Protein AF-A0A2G8SYT5-F1 (afdb_monomer)

Foldseek 3Di:
DDPVQVVVLVVLVVQADPQDWDDDPPWIWHWPAWDWDWAAEQADIHIDTGIWTATPVDDDIDTRSCVVQVQQQRYGPVVLVVLVVDVVVDPLVVSQVCCCVVRVDRDDSVRSPVRND

Structure (mmCIF, N/CA/C/O backbone):
data_AF-A0A2G8SYT5-F1
#
_entry.id   AF-A0A2G8SYT5-F1
#
loop_
_atom_site.group_PDB
_atom_site.id
_atom_site.type_symbol
_atom_site.label_atom_id
_atom_site.label_alt_id
_atom_site.label_comp_id
_atom_site.label_asym_id
_atom_site.label_entity_id
_atom_site.label_seq_id
_atom_site.pdbx_PDB_ins_code
_atom_site.Cartn_x
_atom_site.Cartn_y
_atom_site.Cartn_z
_atom_site.occupancy
_atom_site.B_iso_or_equiv
_atom_site.auth_seq_id
_atom_site.auth_comp_id
_atom_site.auth_asym_id
_atom_site.auth_atom_id
_atom_site.pdbx_PDB_model_num
ATOM 1 N N . MET A 1 1 ? -14.024 -11.795 5.438 1.00 62.38 1 MET A N 1
ATOM 2 C CA . MET A 1 1 ? -13.370 -10.577 4.904 1.00 62.38 1 MET A CA 1
ATOM 3 C C . MET A 1 1 ? -14.465 -9.545 4.667 1.00 62.38 1 MET A C 1
ATOM 5 O O . MET A 1 1 ? -15.500 -9.935 4.140 1.00 62.38 1 MET A O 1
ATOM 9 N N . SER A 1 2 ? -14.324 -8.300 5.131 1.00 84.62 2 SER A N 1
ATOM 10 C CA . SER A 1 2 ? -15.364 -7.278 4.919 1.00 84.62 2 SER A CA 1
ATOM 11 C C . SER A 1 2 ? -15.333 -6.762 3.475 1.00 84.62 2 SER A C 1
ATOM 13 O O . SER A 1 2 ? -14.278 -6.778 2.838 1.00 84.62 2 SER A O 1
ATOM 15 N N . ALA A 1 3 ? -16.464 -6.261 2.966 1.00 90.12 3 ALA A N 1
ATOM 16 C CA . ALA A 1 3 ? -16.543 -5.716 1.607 1.00 90.12 3 ALA A CA 1
ATOM 17 C C . ALA A 1 3 ? -15.507 -4.600 1.361 1.00 90.12 3 ALA A C 1
ATOM 19 O O . ALA A 1 3 ? -14.889 -4.550 0.300 1.00 90.12 3 ALA A O 1
ATOM 20 N N . GLY A 1 4 ? -15.247 -3.753 2.367 1.00 90.00 4 GLY A N 1
ATOM 21 C CA . GLY A 1 4 ? -14.234 -2.697 2.283 1.00 90.00 4 GLY A CA 1
ATOM 22 C C . GLY A 1 4 ? -12.810 -3.229 2.089 1.00 90.00 4 GLY A C 1
ATOM 23 O O . GLY A 1 4 ? -12.043 -2.654 1.318 1.00 90.00 4 GLY A O 1
ATOM 24 N N . VAL A 1 5 ? -12.458 -4.350 2.728 1.00 91.25 5 VAL A N 1
ATOM 25 C CA . VAL A 1 5 ? -11.145 -4.995 2.547 1.00 91.25 5 VAL A CA 1
ATOM 26 C C . VAL A 1 5 ? -11.009 -5.555 1.138 1.00 91.25 5 VAL A C 1
ATOM 28 O O . VAL A 1 5 ? -10.007 -5.296 0.477 1.00 91.25 5 VAL A O 1
ATOM 31 N N . THR A 1 6 ? -12.031 -6.259 0.649 1.00 93.38 6 THR A N 1
ATOM 32 C CA . THR A 1 6 ? -12.027 -6.840 -0.701 1.00 93.38 6 THR A CA 1
ATOM 33 C C . THR A 1 6 ? -11.923 -5.762 -1.780 1.00 93.38 6 THR A C 1
ATOM 35 O O . THR A 1 6 ? -11.097 -5.872 -2.682 1.00 93.38 6 THR A O 1
ATOM 38 N N . LEU A 1 7 ? -12.699 -4.681 -1.661 1.00 94.12 7 LEU A N 1
ATOM 39 C CA . LEU A 1 7 ? -12.635 -3.559 -2.600 1.00 94.12 7 LEU A CA 1
ATOM 40 C C . LEU A 1 7 ? -11.287 -2.836 -2.543 1.00 94.12 7 LEU A C 1
ATOM 42 O O . LEU A 1 7 ? -10.753 -2.461 -3.583 1.00 94.12 7 LEU A O 1
ATOM 46 N N . SER A 1 8 ? -10.708 -2.675 -1.351 1.00 93.38 8 SER A N 1
ATOM 47 C CA . SER A 1 8 ? -9.380 -2.066 -1.211 1.00 93.38 8 SER A CA 1
ATOM 48 C C . SER A 1 8 ? -8.293 -2.934 -1.835 1.00 93.38 8 SER A C 1
ATOM 50 O O . SER A 1 8 ? -7.389 -2.411 -2.479 1.00 93.38 8 SER A O 1
ATOM 52 N N . GLN A 1 9 ? -8.386 -4.256 -1.677 1.00 94.69 9 GLN A N 1
ATOM 53 C CA . GLN A 1 9 ? -7.474 -5.196 -2.317 1.00 94.69 9 GLN A CA 1
ATOM 54 C C . GLN A 1 9 ? -7.546 -5.091 -3.837 1.00 94.69 9 GLN A C 1
ATOM 56 O O . GLN A 1 9 ? -6.510 -4.997 -4.489 1.00 94.69 9 GLN A O 1
ATOM 61 N N . GLU A 1 10 ? -8.753 -5.062 -4.393 1.00 94.62 10 GLU A N 1
ATOM 62 C CA . GLU A 1 10 ? -8.939 -4.941 -5.835 1.00 94.62 10 GLU A CA 1
ATOM 63 C C . GLU A 1 10 ? -8.459 -3.584 -6.364 1.00 94.62 10 GLU A C 1
ATOM 65 O O . GLU A 1 10 ? -7.794 -3.517 -7.394 1.00 94.62 10 GLU A O 1
ATOM 70 N N . ALA A 1 11 ? -8.714 -2.501 -5.628 1.00 94.44 11 ALA A N 1
ATOM 71 C CA . ALA A 1 11 ? -8.201 -1.180 -5.972 1.00 94.44 11 ALA A CA 1
ATOM 72 C C . ALA A 1 11 ? -6.664 -1.140 -5.966 1.00 94.44 11 ALA A C 1
ATOM 74 O O . ALA A 1 11 ? -6.074 -0.589 -6.890 1.00 94.44 11 ALA A O 1
ATOM 75 N N . LEU A 1 12 ? -6.012 -1.751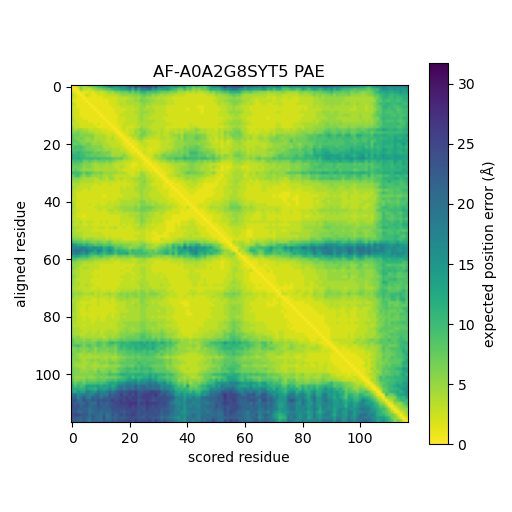 -4.968 1.00 94.00 12 LEU A N 1
ATOM 76 C CA . LEU A 1 12 ? -4.549 -1.805 -4.879 1.00 94.00 12 LEU A CA 1
ATOM 77 C C . LEU A 1 12 ? -3.922 -2.629 -6.008 1.00 94.00 12 LEU A C 1
ATOM 79 O O . LEU A 1 12 ? -2.899 -2.219 -6.549 1.00 94.00 12 LEU A O 1
ATOM 83 N N . LYS A 1 13 ? -4.542 -3.746 -6.411 1.00 93.69 13 LYS A N 1
ATOM 84 C CA . LYS A 1 13 ? -4.047 -4.574 -7.525 1.00 93.69 13 LYS A CA 1
ATOM 85 C C . LYS A 1 13 ? -3.958 -3.808 -8.842 1.00 93.69 13 LYS A C 1
ATOM 87 O O . LYS A 1 13 ? -3.055 -4.070 -9.624 1.00 93.69 13 LYS A O 1
ATOM 92 N N . ARG A 1 14 ? -4.857 -2.847 -9.079 1.00 93.75 14 ARG A N 1
ATOM 93 C CA . ARG A 1 14 ? -4.861 -2.029 -10.306 1.00 93.75 14 ARG A CA 1
ATOM 94 C C . ARG A 1 14 ? -3.648 -1.107 -10.437 1.00 93.75 14 ARG A C 1
ATOM 96 O O . ARG A 1 14 ? -3.407 -0.610 -11.529 1.00 93.75 14 ARG A O 1
ATOM 103 N N . PHE A 1 15 ? -2.920 -0.868 -9.346 1.00 92.38 15 PHE A N 1
ATOM 104 C CA . PHE A 1 15 ? -1.658 -0.124 -9.357 1.00 92.38 15 PHE A CA 1
ATOM 105 C C . PHE A 1 15 ? -0.436 -1.029 -9.553 1.00 92.38 15 PHE A C 1
ATOM 107 O O . PHE A 1 15 ? 0.675 -0.518 -9.670 1.00 92.38 15 PHE A O 1
ATOM 114 N N . ASP A 1 1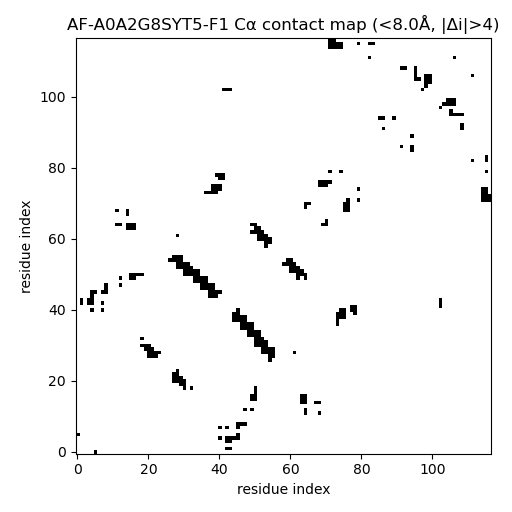6 ? -0.601 -2.356 -9.547 1.00 90.94 16 ASP A N 1
ATOM 115 C CA . ASP A 1 16 ? 0.499 -3.255 -9.883 1.00 90.94 16 ASP A CA 1
ATOM 116 C C . ASP A 1 16 ? 0.658 -3.407 -11.399 1.00 90.94 16 ASP A C 1
ATOM 118 O O . ASP A 1 16 ? -0.178 -2.999 -12.204 1.00 90.94 16 ASP A O 1
ATOM 122 N N . THR A 1 17 ? 1.770 -4.020 -11.774 1.00 90.88 17 THR A N 1
ATOM 123 C CA . THR A 1 17 ? 2.172 -4.265 -13.158 1.00 90.88 17 THR A CA 1
ATOM 124 C C . THR A 1 17 ? 2.051 -5.742 -13.520 1.00 90.88 17 THR A C 1
ATOM 126 O O . THR A 1 17 ? 1.807 -6.597 -12.671 1.00 90.88 17 THR A O 1
ATOM 129 N N . ASP A 1 18 ? 2.221 -6.051 -14.800 1.00 88.75 18 ASP A N 1
ATOM 130 C CA . ASP A 1 18 ? 2.181 -7.405 -15.363 1.00 88.75 18 ASP A CA 1
ATOM 131 C C . ASP A 1 18 ? 3.517 -8.165 -15.241 1.00 88.75 18 ASP A C 1
ATOM 133 O O . ASP A 1 18 ? 3.626 -9.312 -15.674 1.00 88.75 18 ASP A O 1
ATOM 137 N N . GLY A 1 19 ? 4.546 -7.539 -14.661 1.00 86.94 19 GLY A N 1
ATOM 138 C CA . GLY A 1 19 ? 5.884 -8.110 -14.540 1.00 86.94 19 GLY A CA 1
ATOM 139 C C . GLY A 1 19 ? 6.815 -7.801 -15.718 1.00 86.94 19 GLY A C 1
ATOM 140 O O . GLY A 1 19 ? 7.990 -8.181 -15.665 1.00 86.94 19 GLY A O 1
ATOM 141 N N . ALA A 1 20 ? 6.363 -7.080 -16.751 1.00 90.31 20 ALA A N 1
ATOM 142 C CA . ALA A 1 20 ? 7.227 -6.662 -17.852 1.00 90.31 20 ALA A CA 1
ATOM 143 C C . ALA A 1 20 ? 8.335 -5.701 -17.366 1.00 90.31 20 ALA A C 1
ATOM 145 O O . ALA A 1 20 ? 8.129 -4.969 -16.393 1.00 90.31 20 ALA A O 1
ATOM 146 N N . PRO A 1 21 ? 9.527 -5.671 -18.002 1.00 88.62 21 PRO A N 1
ATOM 147 C CA . PRO A 1 21 ? 10.589 -4.735 -17.638 1.00 88.62 21 PRO A CA 1
ATOM 148 C C . PRO A 1 21 ? 10.150 -3.274 -17.779 1.00 88.62 21 PRO A C 1
ATOM 150 O O . PRO A 1 21 ? 9.653 -2.864 -18.826 1.00 88.62 21 PRO A O 1
ATOM 153 N N . ILE A 1 22 ? 10.415 -2.470 -16.752 1.00 90.88 22 ILE A N 1
ATOM 154 C CA . ILE A 1 22 ? 9.988 -1.067 -16.683 1.00 90.88 22 ILE A CA 1
ATOM 155 C C . ILE A 1 22 ? 11.188 -0.155 -16.939 1.00 90.88 22 ILE A C 1
ATOM 157 O O . ILE A 1 22 ? 12.327 -0.475 -16.588 1.00 90.88 22 ILE A O 1
ATOM 161 N N . ARG A 1 23 ? 10.954 1.013 -17.540 1.00 89.31 23 ARG A N 1
ATOM 162 C CA . ARG A 1 23 ? 11.952 2.084 -17.644 1.00 89.31 23 ARG A CA 1
ATOM 163 C C . ARG A 1 23 ? 11.468 3.323 -16.908 1.00 89.31 23 ARG A C 1
ATOM 165 O O . ARG A 1 23 ? 10.382 3.814 -17.186 1.00 89.31 23 ARG A O 1
ATOM 172 N N . THR A 1 24 ? 12.298 3.854 -16.015 1.00 84.88 24 THR A N 1
ATOM 173 C CA . THR A 1 24 ? 12.068 5.165 -15.392 1.00 84.88 24 THR A CA 1
ATOM 174 C C . THR A 1 24 ? 13.259 6.064 -15.711 1.00 84.88 24 THR A C 1
ATOM 176 O O . THR A 1 24 ? 14.356 5.868 -15.174 1.00 84.88 24 THR A O 1
ATOM 179 N N . GLY A 1 25 ? 13.074 7.022 -16.619 1.00 85.75 25 GLY A N 1
ATOM 180 C CA . GLY A 1 25 ? 14.182 7.814 -17.158 1.00 85.75 25 GLY A CA 1
ATOM 181 C C . GLY A 1 25 ? 15.239 6.918 -17.815 1.00 85.75 25 GLY A C 1
ATOM 182 O O . GLY A 1 25 ? 14.917 6.104 -18.678 1.00 85.75 25 GLY A O 1
ATOM 183 N N . ALA A 1 26 ? 16.496 7.036 -17.377 1.00 85.50 26 ALA A N 1
ATOM 184 C CA . ALA A 1 26 ? 17.613 6.232 -17.882 1.00 85.50 26 ALA A CA 1
ATOM 185 C C . ALA A 1 26 ? 17.736 4.834 -17.236 1.00 85.50 26 ALA A C 1
ATOM 187 O O . ALA A 1 26 ? 18.530 4.012 -17.694 1.00 85.50 26 ALA A O 1
ATOM 188 N N . ILE A 1 27 ? 16.977 4.543 -16.171 1.00 87.19 27 ILE A N 1
ATOM 189 C CA . ILE A 1 27 ? 17.102 3.287 -15.419 1.00 87.19 27 ILE A CA 1
ATOM 190 C C . ILE A 1 27 ? 16.165 2.234 -16.009 1.00 87.19 27 ILE A C 1
ATOM 192 O O . ILE A 1 27 ? 14.951 2.438 -16.090 1.00 87.19 27 ILE A O 1
ATOM 196 N N . LYS A 1 28 ? 16.734 1.080 -16.377 1.00 89.88 28 LYS A N 1
ATOM 197 C CA . LYS A 1 28 ? 15.982 -0.137 -16.696 1.00 89.88 28 LYS A CA 1
ATOM 198 C C . LYS A 1 28 ? 15.814 -0.978 -15.432 1.00 89.88 28 LYS A C 1
ATOM 200 O O . LYS A 1 28 ? 16.792 -1.326 -14.773 1.00 89.88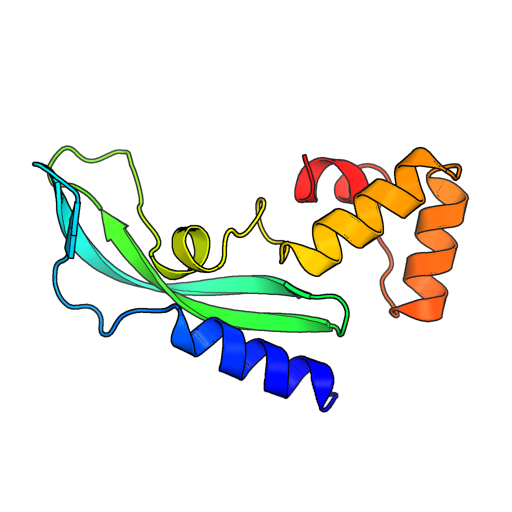 28 LYS A O 1
ATOM 205 N N . TRP A 1 29 ? 14.573 -1.338 -15.154 1.00 91.69 29 TRP A N 1
ATOM 206 C CA . TRP A 1 29 ? 14.159 -2.180 -14.047 1.00 91.69 29 TRP A CA 1
ATOM 207 C C . TRP A 1 29 ? 13.798 -3.568 -14.565 1.00 91.69 29 TRP A C 1
ATOM 209 O O . TRP A 1 29 ? 12.986 -3.707 -15.481 1.00 91.69 29 TRP A O 1
ATOM 219 N N . SER A 1 30 ? 14.387 -4.596 -13.965 1.00 90.94 30 SER A N 1
ATOM 220 C CA . SER A 1 30 ? 14.059 -5.994 -14.250 1.00 90.94 30 SER A CA 1
ATOM 221 C C . SER A 1 30 ? 13.260 -6.578 -13.093 1.00 90.94 30 SER A C 1
ATOM 223 O O . SER A 1 30 ? 13.577 -6.317 -11.930 1.00 90.94 30 SER A O 1
ATOM 225 N N . THR A 1 31 ? 12.227 -7.356 -13.411 1.00 91.38 31 THR A N 1
ATOM 226 C CA . THR A 1 31 ? 11.383 -8.000 -12.401 1.00 91.38 31 THR A CA 1
ATOM 227 C C . THR A 1 31 ? 12.169 -9.054 -11.617 1.00 91.38 31 THR A C 1
ATOM 229 O O . THR A 1 31 ? 12.989 -9.787 -12.173 1.00 91.38 31 THR A O 1
ATOM 232 N N . LYS A 1 32 ? 11.922 -9.124 -10.310 1.00 90.25 32 LYS A N 1
ATOM 233 C CA . LYS A 1 32 ? 12.339 -10.211 -9.413 1.00 90.25 32 LYS A CA 1
ATOM 234 C C . LYS A 1 32 ? 11.197 -11.188 -9.130 1.00 90.25 32 LYS A C 1
ATOM 236 O O . LYS A 1 32 ? 11.388 -12.129 -8.366 1.00 90.25 32 LYS A O 1
ATOM 241 N N . GLY A 1 33 ? 10.038 -10.974 -9.750 1.00 91.31 33 GLY A N 1
ATOM 242 C CA . GLY A 1 33 ? 8.811 -11.704 -9.476 1.00 91.31 33 GLY A CA 1
ATOM 243 C C . GLY A 1 33 ? 7.941 -11.009 -8.433 1.00 91.31 33 GLY A C 1
ATOM 244 O O . GLY A 1 33 ? 8.120 -9.827 -8.119 1.00 91.31 33 GLY A O 1
ATOM 245 N N . GLN A 1 34 ? 6.968 -11.760 -7.929 1.00 93.75 34 GLN A N 1
ATOM 246 C CA . GLN A 1 34 ? 5.995 -11.271 -6.966 1.00 93.75 34 GLN A CA 1
ATOM 247 C C . GLN A 1 34 ? 6.445 -11.545 -5.534 1.00 93.75 34 GLN A C 1
ATOM 249 O O . GLN A 1 34 ? 6.928 -12.628 -5.212 1.00 93.75 34 GLN A O 1
ATOM 254 N N . VAL A 1 35 ? 6.245 -10.561 -4.665 1.00 93.81 35 VAL A N 1
ATOM 255 C CA . VAL A 1 35 ? 6.516 -10.656 -3.232 1.00 93.81 35 VAL A CA 1
ATOM 256 C C . VAL A 1 35 ? 5.251 -10.265 -2.482 1.00 93.81 35 VAL A C 1
ATOM 258 O O . VAL A 1 35 ? 4.604 -9.268 -2.814 1.00 93.81 35 VAL A O 1
ATOM 261 N N . GLU A 1 36 ? 4.895 -11.024 -1.450 1.00 94.50 36 GLU A N 1
ATOM 262 C CA . GLU A 1 36 ? 3.769 -10.675 -0.585 1.00 94.50 36 GLU A CA 1
ATOM 263 C C . GLU A 1 36 ? 4.100 -9.439 0.270 1.00 94.50 36 GLU A C 1
ATOM 265 O O . GLU A 1 36 ? 5.235 -9.235 0.713 1.00 94.50 36 GLU A O 1
ATOM 270 N N . LYS A 1 37 ? 3.122 -8.557 0.476 1.00 92.69 37 LYS A N 1
ATOM 271 C CA . LYS A 1 37 ? 3.153 -7.534 1.529 1.00 92.69 37 LYS A CA 1
ATOM 272 C C . LYS A 1 37 ? 1.759 -7.299 2.061 1.00 92.69 37 LYS A C 1
ATOM 274 O O . LYS A 1 37 ? 0.764 -7.407 1.346 1.00 92.69 37 LYS A O 1
ATOM 279 N N . VAL A 1 38 ? 1.734 -6.957 3.341 1.00 92.50 38 VAL A N 1
ATOM 280 C CA . VAL A 1 38 ? 0.524 -6.591 4.060 1.00 92.50 38 VAL A CA 1
ATOM 281 C C . VAL A 1 38 ? 0.391 -5.074 4.047 1.00 92.50 38 VAL A C 1
ATOM 283 O O . VAL A 1 38 ? 1.264 -4.362 4.548 1.00 92.50 38 VAL A O 1
ATOM 286 N N . TYR A 1 39 ? -0.710 -4.587 3.485 1.00 91.38 39 TYR A N 1
ATOM 287 C CA . TYR A 1 39 ? -1.069 -3.176 3.458 1.00 91.38 39 TYR A CA 1
ATOM 288 C C . TYR A 1 39 ? -2.120 -2.858 4.510 1.00 91.38 39 TYR A C 1
ATOM 290 O O . TYR A 1 39 ? -3.119 -3.558 4.664 1.00 91.38 39 TYR A O 1
ATOM 298 N N . GLN A 1 40 ? -1.915 -1.749 5.207 1.00 89.94 40 GLN A N 1
ATOM 299 C CA . GLN A 1 40 ? -2.853 -1.214 6.179 1.00 89.94 40 GLN A CA 1
ATOM 300 C C . GLN A 1 40 ? -3.814 -0.253 5.471 1.00 89.94 40 GLN A C 1
ATOM 302 O O . GLN A 1 40 ? -3.418 0.790 4.936 1.00 89.94 40 GLN A O 1
ATOM 307 N N . THR A 1 41 ? -5.096 -0.604 5.473 1.00 90.06 41 THR A N 1
ATOM 308 C CA . THR A 1 41 ? -6.187 0.236 4.955 1.00 90.06 41 THR A CA 1
ATOM 309 C C . THR A 1 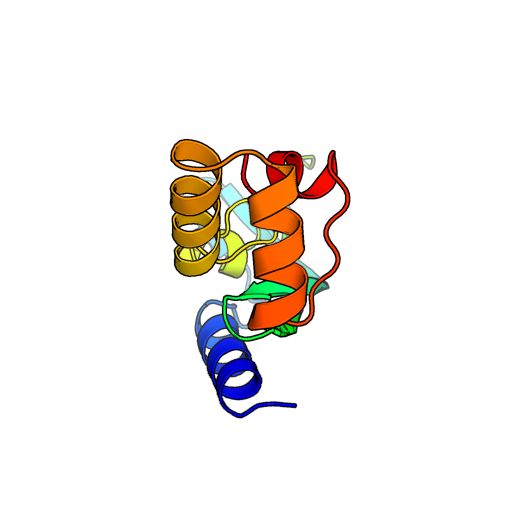41 ? -7.090 0.681 6.106 1.00 90.06 41 THR A C 1
ATOM 311 O O . THR A 1 41 ? -6.977 0.121 7.199 1.00 90.06 41 THR A O 1
ATOM 314 N N . PRO A 1 42 ? -8.011 1.639 5.914 1.00 88.50 42 PRO A N 1
ATOM 315 C CA . PRO A 1 42 ? -8.990 1.974 6.949 1.00 88.50 42 PRO A CA 1
ATOM 316 C C . PRO A 1 42 ? -9.913 0.797 7.298 1.00 88.50 42 PRO A C 1
ATOM 318 O O . PRO A 1 42 ? -10.375 0.683 8.425 1.00 88.50 42 PRO A O 1
ATOM 321 N N . TYR A 1 43 ? -10.156 -0.101 6.340 1.00 88.69 43 TYR A N 1
ATOM 322 C CA . TYR A 1 43 ? -11.146 -1.174 6.467 1.00 88.69 43 TYR A CA 1
ATOM 323 C C . TYR A 1 43 ? -10.573 -2.494 6.987 1.00 88.69 43 TYR A C 1
ATOM 325 O O . TYR A 1 43 ? -11.320 -3.351 7.449 1.00 88.69 43 TYR A O 1
ATOM 333 N N . GLY A 1 44 ? -9.259 -2.686 6.892 1.00 86.88 44 GLY A N 1
ATOM 334 C CA . GLY A 1 44 ? -8.594 -3.924 7.298 1.00 86.88 44 GLY A CA 1
ATOM 335 C C . GLY A 1 44 ? -7.173 -4.038 6.761 1.00 86.88 44 GLY A C 1
ATOM 336 O O . GLY A 1 44 ? -6.680 -3.164 6.039 1.00 86.88 44 GLY A O 1
ATOM 337 N N . GLU A 1 45 ? -6.519 -5.126 7.135 1.00 89.88 45 GLU A N 1
ATOM 338 C CA . GLU A 1 45 ? -5.264 -5.535 6.520 1.00 89.88 45 GLU A CA 1
ATOM 339 C C . GLU A 1 45 ? -5.558 -6.200 5.176 1.00 89.88 45 GLU A C 1
ATOM 341 O O . GLU A 1 45 ? -6.504 -6.978 5.041 1.00 89.88 45 GLU A O 1
ATOM 346 N N . VAL A 1 46 ? -4.761 -5.859 4.170 1.00 92.06 46 VAL A N 1
ATOM 347 C CA . VAL A 1 46 ? -4.866 -6.407 2.821 1.00 92.06 46 VAL A CA 1
ATOM 348 C C . VAL A 1 46 ? -3.565 -7.119 2.494 1.00 92.06 46 VAL A C 1
ATOM 350 O O . VAL A 1 46 ? -2.505 -6.498 2.476 1.00 92.06 46 VAL A O 1
ATOM 353 N N . HIS A 1 47 ? -3.659 -8.410 2.198 1.00 93.12 47 HIS A N 1
ATOM 354 C CA . HIS A 1 47 ? -2.543 -9.224 1.729 1.00 93.12 47 HIS A CA 1
ATOM 355 C C . HIS A 1 47 ? -2.508 -9.203 0.206 1.00 93.12 47 HIS A C 1
ATOM 357 O O . HIS A 1 47 ? -3.520 -9.481 -0.449 1.00 93.12 47 HIS A O 1
ATOM 363 N N . LEU A 1 48 ? -1.362 -8.839 -0.365 1.00 93.62 48 LEU A N 1
ATOM 364 C CA . LEU A 1 48 ? -1.238 -8.688 -1.807 1.00 93.62 48 LEU A 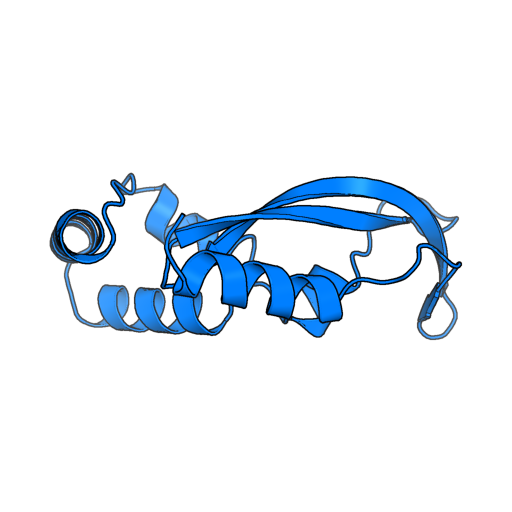CA 1
ATOM 365 C C . LEU A 1 48 ? 0.151 -9.113 -2.292 1.00 93.62 48 LEU A C 1
ATOM 367 O O . LEU A 1 48 ? 1.175 -8.729 -1.724 1.00 93.62 48 LEU A O 1
ATOM 371 N N . LEU A 1 49 ? 0.159 -9.912 -3.358 1.00 94.62 49 LEU A N 1
ATOM 372 C CA . LEU A 1 49 ? 1.347 -10.251 -4.135 1.00 94.62 49 LEU A CA 1
ATOM 373 C C . LEU A 1 49 ? 1.610 -9.121 -5.125 1.00 94.62 49 LEU A C 1
ATOM 375 O O . LEU A 1 49 ? 0.748 -8.839 -5.953 1.00 94.62 49 LEU A O 1
ATOM 379 N N . ARG A 1 50 ? 2.767 -8.467 -5.007 1.00 93.94 50 ARG A N 1
ATOM 380 C CA . ARG A 1 50 ? 3.144 -7.322 -5.848 1.00 93.94 50 ARG A CA 1
ATOM 381 C C . ARG A 1 50 ? 4.448 -7.578 -6.576 1.00 93.94 50 ARG A C 1
ATOM 383 O O . ARG A 1 50 ? 5.335 -8.224 -6.010 1.00 93.94 50 ARG A O 1
ATOM 390 N N . HIS A 1 51 ? 4.616 -7.017 -7.763 1.00 94.00 51 HIS A N 1
ATOM 391 C CA . HIS A 1 51 ? 5.885 -7.125 -8.470 1.00 94.00 51 HIS A CA 1
ATOM 392 C C . HIS A 1 51 ? 6.957 -6.223 -7.861 1.00 94.00 51 HIS A C 1
ATOM 394 O O . HIS A 1 51 ? 6.763 -5.027 -7.634 1.00 94.00 51 HIS A O 1
ATOM 400 N N . VAL A 1 52 ? 8.126 -6.812 -7.617 1.00 93.38 52 VAL A N 1
ATOM 401 C CA . VAL A 1 52 ? 9.309 -6.085 -7.159 1.00 93.38 52 VAL A CA 1
ATOM 402 C C . VAL A 1 52 ? 10.346 -6.093 -8.264 1.00 93.38 52 VAL A C 1
ATOM 404 O O . VAL A 1 52 ? 10.622 -7.117 -8.884 1.00 93.38 52 VAL A O 1
ATOM 407 N N . TYR A 1 53 ? 10.949 -4.938 -8.487 1.00 93.69 53 TYR A N 1
ATOM 408 C CA . TYR A 1 53 ? 11.930 -4.720 -9.528 1.00 93.69 53 TYR A CA 1
ATOM 409 C C . TYR A 1 53 ? 13.274 -4.302 -8.949 1.00 93.69 53 TYR A C 1
ATOM 411 O O . TYR A 1 53 ? 13.349 -3.671 -7.896 1.00 93.69 53 TYR A O 1
ATOM 419 N N . GLN A 1 54 ? 14.349 -4.607 -9.672 1.00 92.25 54 GLN A N 1
ATOM 420 C CA . GLN A 1 54 ? 15.705 -4.191 -9.327 1.00 92.25 54 GLN A CA 1
ATOM 421 C C . GLN A 1 54 ? 16.412 -3.611 -10.556 1.00 92.25 54 GLN A C 1
ATOM 423 O O . GLN A 1 54 ? 16.240 -4.100 -11.676 1.00 92.25 54 GLN A O 1
ATOM 428 N N . ALA A 1 55 ? 17.207 -2.562 -10.345 1.00 89.88 55 ALA A N 1
ATOM 429 C CA . ALA A 1 55 ? 18.096 -2.019 -11.366 1.00 89.88 55 ALA A CA 1
ATOM 430 C C . ALA A 1 55 ? 19.345 -2.905 -11.535 1.00 89.88 55 ALA A C 1
ATOM 432 O O . ALA A 1 55 ? 19.760 -3.596 -10.603 1.00 89.88 55 ALA A O 1
ATOM 433 N N . SER A 1 56 ? 19.985 -2.849 -12.705 1.00 81.00 56 SER A N 1
ATOM 434 C CA . SER A 1 56 ? 21.193 -3.635 -13.012 1.00 81.00 56 SER A CA 1
ATOM 435 C C . SER A 1 56 ? 22.378 -3.351 -12.080 1.00 81.00 56 SER A C 1
ATOM 437 O O . SER A 1 56 ? 23.176 -4.247 -11.833 1.00 81.00 56 SER A O 1
ATOM 439 N N . GLY A 1 57 ? 22.473 -2.134 -11.532 1.00 77.25 57 GLY A N 1
ATOM 440 C CA . GLY A 1 57 ? 23.508 -1.741 -10.566 1.00 77.25 57 GLY A CA 1
ATOM 441 C C . GLY A 1 57 ? 23.294 -2.260 -9.137 1.00 77.25 57 GLY A C 1
ATOM 442 O O . GLY A 1 57 ? 24.108 -1.977 -8.265 1.00 77.25 57 GLY A O 1
ATOM 443 N N . GLY A 1 58 ? 22.212 -3.004 -8.877 1.00 74.62 58 GLY A N 1
ATOM 444 C CA . GLY A 1 58 ? 21.898 -3.530 -7.549 1.00 74.62 58 GLY A CA 1
ATOM 445 C C . GLY A 1 58 ? 21.404 -2.471 -6.551 1.00 74.62 58 GLY A C 1
ATOM 446 O O . GLY A 1 58 ? 21.187 -1.305 -6.878 1.00 74.62 58 GLY A O 1
ATOM 447 N N . GLY A 1 59 ? 21.162 -2.902 -5.311 1.00 77.94 59 GLY A N 1
ATOM 448 C CA . GLY A 1 59 ? 20.818 -2.027 -4.181 1.00 77.94 59 GLY A CA 1
ATOM 449 C C . GLY A 1 59 ? 19.357 -1.574 -4.122 1.00 77.94 59 GLY A C 1
ATOM 450 O O . GLY A 1 59 ? 18.626 -1.975 -3.219 1.00 77.94 59 GLY A O 1
ATOM 451 N N . LYS A 1 60 ? 18.905 -0.739 -5.063 1.00 82.56 60 LYS A N 1
ATOM 452 C CA . LYS A 1 60 ? 17.556 -0.157 -4.991 1.00 82.56 60 LYS A CA 1
ATOM 453 C C . LYS A 1 60 ? 16.512 -1.126 -5.542 1.00 82.56 60 LYS A C 1
ATOM 455 O O . LYS A 1 60 ? 16.628 -1.586 -6.678 1.00 82.56 60 LYS A O 1
ATOM 460 N N . MET A 1 61 ? 15.486 -1.400 -4.741 1.00 88.12 61 MET A N 1
ATOM 461 C CA . MET A 1 61 ? 14.270 -2.074 -5.191 1.00 88.12 61 MET A CA 1
ATOM 462 C C . MET A 1 61 ? 13.211 -1.034 -5.553 1.00 88.12 61 MET A C 1
ATOM 464 O O . MET A 1 61 ? 13.073 -0.015 -4.875 1.00 88.12 61 MET A O 1
ATOM 468 N N . TYR A 1 62 ? 12.478 -1.293 -6.627 1.00 89.12 62 TYR A N 1
ATOM 469 C CA . TYR A 1 62 ? 11.377 -0.466 -7.099 1.00 89.12 62 TYR A CA 1
ATOM 470 C C . TYR A 1 62 ? 10.107 -1.306 -7.135 1.00 89.12 62 TYR A C 1
ATOM 472 O O . TYR A 1 62 ? 10.102 -2.416 -7.657 1.00 89.12 62 TYR A O 1
ATOM 480 N N . CYS A 1 63 ? 9.040 -0.786 -6.546 1.00 91.81 63 CYS A N 1
ATOM 481 C CA . CYS A 1 63 ? 7.733 -1.422 -6.529 1.00 91.81 63 CYS A CA 1
ATOM 482 C C . CYS A 1 63 ? 6.741 -0.422 -7.137 1.00 91.81 63 CYS A C 1
ATOM 484 O O . CYS A 1 63 ? 6.476 0.594 -6.488 1.00 91.81 63 CYS A O 1
ATOM 486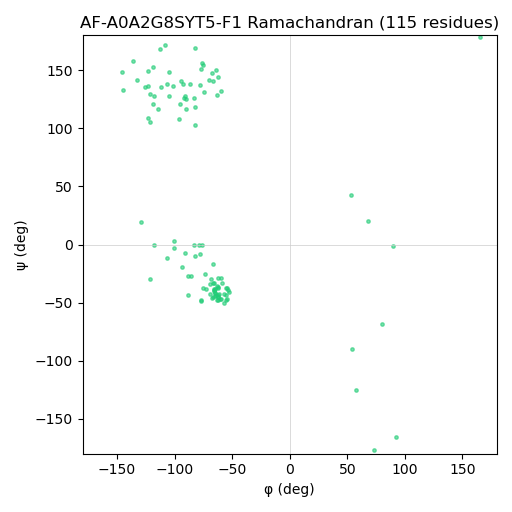 N N . PRO A 1 64 ? 6.235 -0.665 -8.360 1.00 91.62 64 PRO A N 1
ATOM 487 C CA . PRO A 1 64 ? 5.288 0.229 -9.025 1.00 91.62 64 PRO A CA 1
ATOM 488 C C . PRO A 1 64 ? 4.061 0.507 -8.159 1.00 91.62 64 PRO A C 1
ATOM 490 O O . PRO A 1 64 ? 3.753 1.666 -7.905 1.00 91.62 64 PRO A O 1
ATOM 493 N N . LEU A 1 65 ? 3.466 -0.541 -7.576 1.00 93.50 65 LEU A N 1
ATOM 494 C CA . LEU A 1 65 ? 2.300 -0.411 -6.702 1.00 93.50 65 LEU A CA 1
ATOM 495 C C . LEU A 1 65 ? 2.558 0.548 -5.534 1.00 93.50 65 LEU A C 1
ATOM 497 O O . LEU A 1 65 ? 1.750 1.440 -5.286 1.00 93.50 65 LEU A O 1
ATOM 501 N N . ASP A 1 66 ? 3.686 0.403 -4.829 1.00 92.44 66 ASP A N 1
ATOM 502 C CA . ASP A 1 66 ? 3.991 1.264 -3.676 1.00 92.44 66 ASP A CA 1
ATOM 503 C C . ASP A 1 66 ? 4.147 2.734 -4.100 1.00 92.44 66 ASP A C 1
ATOM 505 O O . ASP A 1 66 ? 3.741 3.635 -3.366 1.00 92.44 66 ASP A O 1
ATOM 509 N N . MET A 1 67 ? 4.703 2.975 -5.289 1.00 91.38 67 MET A N 1
ATOM 510 C CA . MET A 1 67 ? 4.938 4.318 -5.817 1.00 91.38 67 MET A CA 1
ATOM 511 C C . MET A 1 67 ? 3.655 4.965 -6.345 1.00 91.38 67 MET A C 1
ATOM 513 O O . MET A 1 67 ? 3.346 6.098 -5.968 1.00 91.38 67 MET A O 1
ATOM 517 N N . ASP A 1 68 ? 2.883 4.246 -7.157 1.00 92.75 68 ASP A N 1
ATOM 518 C CA . ASP A 1 68 ? 1.694 4.776 -7.827 1.00 92.75 68 ASP A CA 1
ATOM 519 C C . ASP A 1 68 ? 0.514 4.923 -6.858 1.00 92.75 68 ASP A C 1
ATOM 521 O O . ASP A 1 68 ? -0.191 5.935 -6.885 1.00 92.75 68 ASP A O 1
ATOM 525 N N . ALA A 1 69 ? 0.355 3.987 -5.914 1.00 92.75 69 ALA A N 1
ATOM 526 C CA . ALA A 1 69 ? -0.622 4.106 -4.828 1.00 92.75 69 ALA A CA 1
ATOM 527 C C . ALA A 1 69 ? -0.149 5.026 -3.681 1.00 92.75 69 ALA A C 1
ATOM 529 O O . ALA A 1 69 ? -0.888 5.232 -2.713 1.00 92.75 69 ALA A O 1
ATOM 530 N N . ARG A 1 70 ? 1.066 5.594 -3.781 1.00 93.81 70 ARG A N 1
ATOM 531 C CA . ARG A 1 70 ? 1.692 6.493 -2.791 1.00 93.81 70 ARG A CA 1
ATOM 532 C C . ARG A 1 70 ? 1.716 5.902 -1.380 1.00 93.81 70 ARG A C 1
ATOM 534 O O . ARG A 1 70 ? 1.406 6.581 -0.401 1.00 93.81 70 ARG A O 1
ATOM 541 N N . ILE A 1 71 ? 2.052 4.622 -1.276 1.00 92.19 71 ILE A N 1
ATOM 542 C CA . ILE A 1 71 ? 2.083 3.911 -0.001 1.00 92.19 71 ILE A CA 1
ATOM 543 C C . ILE A 1 71 ? 3.131 4.544 0.914 1.00 92.19 71 ILE A C 1
ATOM 545 O O . ILE A 1 71 ? 4.298 4.686 0.553 1.00 92.19 71 ILE A O 1
ATOM 549 N N . VAL A 1 72 ? 2.716 4.871 2.135 1.00 89.81 72 VAL A N 1
ATOM 550 C CA . VAL A 1 72 ? 3.604 5.367 3.187 1.00 89.81 72 VAL A CA 1
ATOM 551 C C . VAL A 1 72 ? 3.995 4.175 4.050 1.00 89.81 72 VAL A C 1
ATOM 553 O O . VAL A 1 72 ? 3.157 3.613 4.755 1.00 89.81 72 VAL A O 1
ATOM 556 N N . ALA A 1 73 ? 5.248 3.732 3.931 1.00 87.56 73 ALA A N 1
ATOM 557 C CA . ALA A 1 73 ? 5.768 2.492 4.511 1.00 87.56 73 ALA A CA 1
ATOM 558 C C . ALA A 1 73 ? 4.942 1.243 4.125 1.00 87.56 73 ALA A C 1
ATOM 560 O O . ALA A 1 73 ? 5.218 0.588 3.117 1.00 87.56 73 ALA A O 1
ATOM 561 N N . SER A 1 74 ? 3.930 0.894 4.921 1.00 89.25 74 SER A N 1
ATOM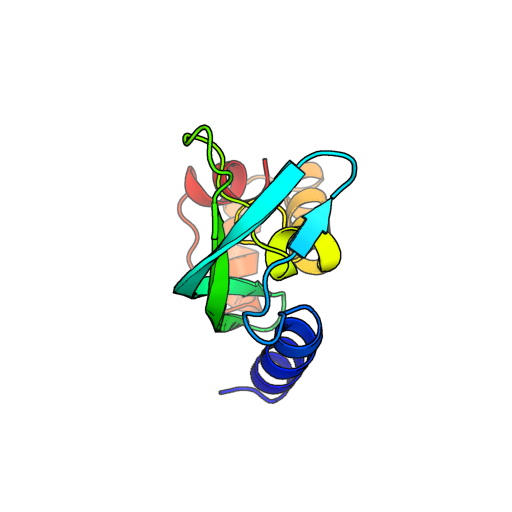 562 C CA . SER A 1 74 ? 2.994 -0.218 4.664 1.00 89.25 74 SER A CA 1
ATOM 563 C C . SER A 1 74 ? 1.530 0.209 4.776 1.00 89.25 74 SER A C 1
ATOM 565 O O . SER A 1 74 ? 0.647 -0.624 4.961 1.00 89.25 74 SER A O 1
ATOM 567 N N . THR A 1 75 ? 1.263 1.509 4.677 1.00 89.88 75 THR A N 1
ATOM 568 C CA . THR A 1 75 ? -0.038 2.112 4.946 1.00 89.88 75 THR A CA 1
ATOM 569 C C . THR A 1 75 ? -0.537 2.899 3.739 1.00 89.88 75 THR A C 1
ATOM 571 O O . THR A 1 75 ? 0.209 3.643 3.106 1.00 89.88 75 THR A O 1
ATOM 574 N N . THR A 1 76 ? -1.822 2.749 3.417 1.00 92.38 76 THR A N 1
ATOM 575 C CA . THR A 1 76 ? -2.468 3.548 2.364 1.00 92.38 76 THR A CA 1
ATOM 576 C C . THR A 1 76 ? -2.577 5.026 2.765 1.00 92.38 76 THR A C 1
ATOM 578 O O . THR A 1 76 ? -2.799 5.313 3.946 1.00 92.38 76 THR A O 1
ATOM 581 N N . PRO A 1 77 ? -2.498 5.981 1.815 1.00 92.56 77 PRO A N 1
ATOM 582 C CA . PRO A 1 77 ? -2.524 7.418 2.116 1.00 92.56 77 PRO A CA 1
ATOM 583 C C . PRO A 1 77 ? -3.705 7.862 2.983 1.00 92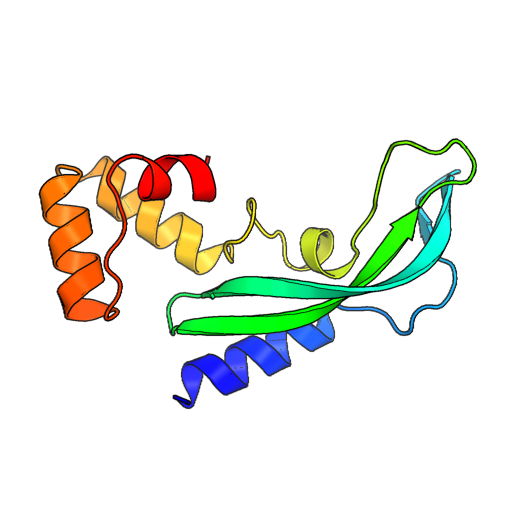.56 77 PRO A C 1
ATOM 585 O O . PRO A 1 77 ? -3.549 8.669 3.898 1.00 92.56 77 PRO A O 1
ATOM 588 N N . LEU A 1 78 ? -4.895 7.311 2.720 1.00 91.69 78 LEU A N 1
ATOM 589 C CA . LEU A 1 78 ? -6.105 7.636 3.471 1.00 91.69 78 LEU A CA 1
ATOM 590 C C . LEU A 1 78 ? -5.990 7.212 4.940 1.00 91.69 78 LEU A C 1
ATOM 592 O O . LEU A 1 78 ? -6.353 7.975 5.835 1.00 91.69 78 LEU A O 1
ATOM 596 N N . PHE A 1 79 ? -5.464 6.012 5.192 1.00 90.25 79 PHE A N 1
ATOM 597 C CA . PHE A 1 79 ? -5.301 5.522 6.554 1.00 90.25 79 PHE A CA 1
ATOM 598 C C . PHE A 1 79 ? -4.164 6.239 7.286 1.00 90.25 79 PHE A C 1
ATOM 600 O O . PHE A 1 79 ? -4.328 6.598 8.449 1.00 90.25 79 PHE A O 1
ATOM 607 N N . ALA A 1 80 ? -3.064 6.540 6.590 1.00 89.75 80 ALA A N 1
ATOM 608 C CA . ALA A 1 80 ? -1.974 7.348 7.130 1.00 89.75 80 ALA A CA 1
ATOM 609 C C . ALA A 1 80 ? -2.493 8.719 7.585 1.00 89.75 80 ALA A C 1
ATOM 611 O O . ALA A 1 80 ? -2.321 9.081 8.743 1.00 89.75 80 ALA A O 1
ATOM 612 N N . LYS A 1 81 ? -3.241 9.427 6.724 1.00 91.62 81 LYS A N 1
ATOM 613 C CA . LYS A 1 81 ? -3.866 10.716 7.060 1.00 91.62 81 LYS A CA 1
ATOM 614 C C . LYS A 1 81 ? -4.781 10.618 8.283 1.00 91.62 81 LYS A C 1
ATOM 616 O O . LYS A 1 81 ? -4.753 11.500 9.139 1.00 91.62 81 LYS A O 1
ATOM 621 N N . MET A 1 82 ? -5.587 9.557 8.369 1.00 89.50 82 MET A N 1
ATOM 622 C CA . MET A 1 82 ? -6.476 9.327 9.509 1.00 89.50 82 MET A CA 1
ATOM 623 C C . MET A 1 82 ? -5.687 9.158 10.812 1.00 89.50 82 MET A C 1
ATOM 625 O O . MET A 1 82 ? -6.017 9.806 11.804 1.00 89.50 82 MET A O 1
ATOM 629 N N . ILE A 1 83 ? -4.635 8.333 10.809 1.00 87.19 83 ILE A N 1
ATOM 630 C CA . ILE A 1 83 ? -3.777 8.138 11.985 1.00 87.19 83 ILE A CA 1
ATOM 631 C C . ILE A 1 83 ? -3.073 9.445 12.351 1.00 87.19 83 ILE A C 1
ATOM 633 O O . ILE A 1 83 ? -3.130 9.846 13.510 1.00 87.19 83 ILE A O 1
ATOM 637 N N . SER A 1 84 ? -2.469 10.140 11.382 1.00 88.56 84 SER A N 1
ATOM 638 C CA . SER A 1 84 ? -1.782 11.412 11.623 1.00 88.56 84 SER A CA 1
ATOM 639 C C . SER A 1 84 ? -2.702 12.433 12.288 1.00 88.56 84 SER A C 1
ATOM 641 O O . SER A 1 84 ? -2.308 13.068 13.261 1.00 88.56 84 SER A O 1
ATOM 643 N N . HIS A 1 85 ? -3.952 12.548 11.829 1.00 90.19 85 HIS A N 1
ATOM 644 C CA . HIS A 1 85 ? -4.931 13.432 12.456 1.00 90.19 85 HIS A CA 1
ATOM 645 C C . HIS A 1 85 ? -5.287 12.997 13.886 1.00 90.19 85 HIS A C 1
ATOM 647 O O . HIS A 1 85 ? -5.401 13.841 14.773 1.00 90.19 85 HIS A O 1
ATOM 653 N N . LYS A 1 86 ? -5.464 11.693 14.140 1.00 88.75 86 LYS A N 1
ATOM 654 C CA . LYS A 1 86 ? -5.791 11.186 15.483 1.00 88.75 86 LYS A CA 1
ATOM 655 C C . LYS A 1 86 ? -4.653 11.424 16.473 1.00 88.75 86 LYS A C 1
ATOM 657 O O . LYS A 1 86 ? -4.920 11.899 17.571 1.00 88.75 86 LYS A O 1
ATOM 662 N N . VAL A 1 87 ? -3.414 11.149 16.066 1.00 87.88 87 VAL A N 1
ATOM 663 C CA . VAL A 1 87 ? -2.206 11.324 16.891 1.00 87.88 87 VAL A CA 1
ATOM 664 C C . VAL A 1 87 ? -1.891 12.800 17.140 1.00 87.88 87 VAL A C 1
ATOM 666 O O . VAL A 1 87 ? -1.426 13.141 18.218 1.00 87.88 87 VAL A O 1
ATOM 669 N N . ALA A 1 88 ? -2.175 13.692 16.187 1.00 89.44 88 ALA A N 1
ATOM 670 C CA . ALA A 1 88 ? -1.965 15.128 16.383 1.00 89.44 88 ALA A CA 1
ATOM 671 C C . ALA A 1 88 ? -2.919 15.747 17.421 1.00 89.44 88 ALA A C 1
ATOM 673 O O . ALA A 1 88 ? -2.561 16.726 18.066 1.00 89.44 88 ALA A O 1
ATOM 674 N N . ASN A 1 89 ? -4.126 15.192 17.571 1.00 90.88 89 ASN A N 1
ATOM 675 C CA . ASN A 1 89 ? -5.179 15.775 18.408 1.00 90.88 89 ASN A CA 1
ATOM 676 C C . ASN A 1 89 ? -5.433 15.022 19.722 1.00 90.88 89 ASN A C 1
ATOM 678 O O . ASN A 1 89 ? -6.154 15.530 20.573 1.00 90.88 89 ASN A O 1
ATOM 682 N N . ASN A 1 90 ? -4.889 13.816 19.895 1.00 88.94 90 ASN A N 1
ATOM 683 C CA . ASN A 1 90 ? -5.141 12.983 21.071 1.00 88.94 90 ASN A CA 1
ATOM 684 C C . ASN A 1 90 ? -3.851 12.358 21.595 1.00 88.94 90 ASN A C 1
ATOM 686 O O . ASN A 1 90 ? -2.892 12.146 20.855 1.00 88.94 90 ASN A O 1
ATOM 690 N N . ALA A 1 91 ? -3.861 11.978 22.872 1.00 87.06 91 ALA A N 1
ATOM 691 C CA . ALA A 1 91 ? -2.794 11.169 23.440 1.00 87.06 91 ALA A CA 1
ATOM 692 C C . ALA A 1 91 ? -2.718 9.796 22.749 1.00 87.06 91 ALA A C 1
ATOM 694 O O . ALA A 1 91 ? -3.739 9.184 22.430 1.00 87.06 91 ALA A O 1
ATOM 695 N N . THR A 1 92 ? -1.502 9.275 22.572 1.00 81.12 92 THR A N 1
ATOM 696 C CA . THR A 1 92 ? -1.249 7.997 21.887 1.00 81.12 92 THR A CA 1
ATOM 697 C C . THR A 1 92 ? -2.048 6.832 22.476 1.00 81.12 92 THR A C 1
ATOM 699 O O . THR A 1 92 ? -2.537 5.996 21.725 1.00 81.12 92 THR A O 1
ATOM 702 N N . THR A 1 93 ? -2.232 6.786 23.799 1.00 85.25 93 THR A N 1
ATOM 703 C CA . THR A 1 93 ? -3.032 5.752 24.482 1.00 85.25 93 THR A CA 1
ATOM 704 C C . THR A 1 93 ? -4.498 5.774 24.049 1.00 85.25 93 THR A C 1
ATOM 706 O O . THR A 1 93 ? -5.057 4.733 23.717 1.00 85.25 93 THR A O 1
ATOM 709 N N . VAL A 1 94 ? -5.093 6.964 23.949 1.00 87.31 94 VAL A N 1
ATOM 710 C CA . VAL A 1 94 ? -6.480 7.149 23.495 1.00 87.31 94 VAL A CA 1
ATOM 711 C C . VAL A 1 94 ? -6.627 6.725 22.036 1.00 87.31 94 VAL A C 1
ATOM 713 O O . VAL A 1 94 ? -7.572 6.029 21.680 1.00 87.31 94 VAL A O 1
ATOM 716 N N . VAL A 1 95 ? -5.657 7.078 21.186 1.00 85.56 95 VAL A N 1
ATOM 717 C CA . VAL A 1 95 ? -5.649 6.647 19.778 1.00 85.56 95 VAL A CA 1
ATOM 718 C C . VAL A 1 95 ? -5.551 5.125 19.661 1.00 85.56 95 VAL A C 1
ATOM 720 O O . VAL A 1 95 ? -6.166 4.533 18.778 1.00 85.56 95 VAL A O 1
ATOM 723 N N . GLN A 1 96 ? -4.794 4.469 20.540 1.00 84.50 96 GLN A N 1
ATOM 724 C CA . GLN A 1 96 ? -4.688 3.011 20.549 1.00 84.50 96 GLN A CA 1
ATOM 725 C C . GLN A 1 96 ? -5.995 2.331 20.935 1.00 84.50 96 GLN A C 1
ATOM 727 O O . GLN A 1 96 ? -6.381 1.365 20.278 1.00 84.50 96 GLN A O 1
ATOM 732 N N . GLU A 1 97 ? -6.666 2.823 21.973 1.00 85.56 97 GLU A N 1
ATOM 733 C CA . GLU A 1 97 ? -7.971 2.310 22.391 1.00 85.56 97 GLU A CA 1
ATOM 734 C C . GLU A 1 97 ? -9.016 2.515 21.295 1.00 85.56 97 GLU A C 1
ATOM 736 O O . GLU A 1 97 ? -9.722 1.575 20.935 1.00 85.56 97 GLU A O 1
ATOM 741 N N . ASP A 1 98 ? -9.045 3.702 20.691 1.00 86.62 98 ASP A N 1
ATOM 742 C CA . ASP A 1 98 ? -9.933 4.023 19.578 1.00 86.62 98 ASP A CA 1
ATOM 743 C C . ASP A 1 98 ? -9.693 3.109 18.363 1.00 86.62 98 ASP A C 1
ATOM 745 O O . ASP A 1 98 ? -10.636 2.533 17.820 1.00 86.62 98 ASP A O 1
ATOM 749 N N . LEU A 1 99 ? -8.437 2.890 17.958 1.00 82.94 99 LEU A N 1
ATOM 750 C CA . LEU A 1 99 ? -8.111 1.967 16.864 1.00 82.94 99 LEU A CA 1
ATOM 751 C C . LEU A 1 99 ? -8.433 0.505 17.220 1.00 82.94 99 LEU A C 1
ATOM 753 O O . LEU A 1 99 ? -8.841 -0.267 16.344 1.00 82.94 99 LEU A O 1
ATOM 757 N N . ALA A 1 100 ? -8.300 0.120 18.489 1.00 84.00 100 ALA A N 1
ATOM 758 C CA . ALA A 1 100 ? -8.661 -1.213 18.955 1.00 84.00 100 ALA A CA 1
ATOM 759 C C . ALA A 1 100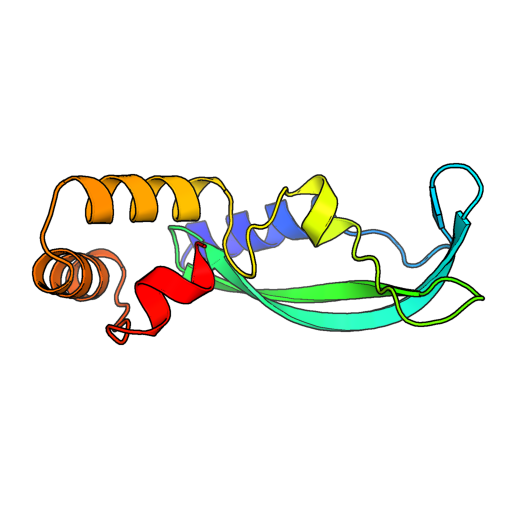 ? -10.175 -1.440 18.920 1.00 84.00 100 ALA A C 1
ATOM 761 O O . ALA A 1 100 ? -10.610 -2.492 18.457 1.00 84.00 100 ALA A O 1
ATOM 762 N N . GLN A 1 101 ? -10.967 -0.458 19.350 1.00 82.75 101 GLN A N 1
ATOM 763 C CA . GLN A 1 101 ? -12.425 -0.556 19.405 1.00 82.75 101 GLN A CA 1
ATOM 764 C C . GLN A 1 101 ? -13.067 -0.398 18.022 1.00 82.75 101 GLN A C 1
ATOM 766 O O . GLN A 1 101 ? -13.874 -1.232 17.619 1.00 82.75 101 GLN A O 1
ATOM 771 N N . ASN A 1 102 ? -12.680 0.630 17.264 1.00 80.31 102 ASN A N 1
ATOM 772 C CA . ASN A 1 102 ? -13.343 0.976 16.006 1.00 80.31 102 ASN A CA 1
ATOM 773 C C . ASN A 1 102 ? -12.813 0.204 14.801 1.00 80.31 102 ASN A C 1
ATOM 775 O O . ASN A 1 102 ? -13.510 0.078 13.795 1.00 80.31 102 ASN A O 1
ATOM 779 N N . HIS A 1 103 ? -11.556 -0.242 14.833 1.00 75.62 103 HIS A N 1
ATOM 780 C CA . HIS A 1 103 ? -10.933 -0.930 13.695 1.00 75.62 103 HIS A CA 1
ATOM 781 C C . HIS A 1 103 ? -10.518 -2.363 14.040 1.00 75.62 103 HIS A C 1
ATOM 783 O O . HIS A 1 103 ? -9.997 -3.067 13.175 1.00 75.62 103 HIS A O 1
ATOM 789 N N . GLY A 1 104 ? -10.750 -2.806 15.283 1.00 71.19 104 GLY A N 1
ATOM 790 C CA . GLY A 1 104 ? -10.375 -4.138 15.752 1.00 71.19 104 GLY A CA 1
ATOM 791 C C . GLY A 1 104 ? -8.862 -4.345 15.849 1.00 71.19 104 GLY A C 1
ATOM 792 O O . GLY A 1 104 ? -8.405 -5.486 15.809 1.00 71.19 104 GLY A O 1
ATOM 793 N N . ARG A 1 105 ? -8.059 -3.269 15.922 1.00 70.62 105 ARG A N 1
ATOM 794 C CA . ARG A 1 105 ? -6.590 -3.347 15.849 1.00 70.62 105 ARG A CA 1
ATOM 795 C C . ARG A 1 105 ? -5.914 -2.924 17.139 1.00 70.62 105 ARG A C 1
ATOM 797 O O . ARG A 1 105 ? -5.927 -1.754 17.503 1.00 70.62 105 ARG A O 1
ATOM 804 N N . ARG A 1 106 ? -5.206 -3.857 17.776 1.00 59.94 106 ARG A N 1
ATOM 805 C CA . ARG A 1 106 ? -4.260 -3.517 18.846 1.00 59.94 106 ARG A CA 1
ATOM 806 C C . ARG A 1 106 ? -2.932 -3.084 18.230 1.00 59.94 106 ARG A C 1
ATOM 808 O O . ARG A 1 106 ? -2.152 -3.920 17.787 1.00 59.94 106 ARG A O 1
ATOM 815 N N . TYR A 1 107 ? -2.671 -1.781 18.203 1.00 62.31 107 TYR A N 1
ATOM 816 C CA . TYR A 1 107 ? -1.341 -1.256 17.888 1.00 62.31 107 TYR A CA 1
ATOM 817 C C . TYR A 1 107 ? -0.486 -1.174 19.159 1.00 62.31 107 TYR A C 1
ATOM 819 O O . TYR A 1 107 ? -0.959 -0.716 20.195 1.00 62.31 107 TYR A O 1
ATOM 827 N N . CYS A 1 108 ? 0.790 -1.559 19.080 1.00 44.91 108 CYS A N 1
ATOM 828 C CA . CYS A 1 108 ? 1.775 -1.254 20.123 1.00 44.91 108 CYS A CA 1
ATOM 829 C C . CYS A 1 108 ? 2.228 0.220 20.010 1.00 44.91 108 CYS A C 1
ATOM 831 O O . CYS A 1 108 ? 2.215 0.778 18.910 1.00 44.91 108 CYS A O 1
ATOM 833 N N . GLN A 1 109 ? 2.625 0.857 21.125 1.00 43.22 109 GLN A N 1
ATOM 834 C CA . GLN A 1 109 ? 2.994 2.293 21.206 1.00 43.22 109 GLN A CA 1
ATOM 835 C C . GLN A 1 109 ? 4.069 2.670 20.172 1.00 43.22 109 GLN A C 1
ATOM 837 O O . GLN A 1 109 ? 3.975 3.700 19.512 1.00 43.22 109 GLN A O 1
ATOM 842 N N . LEU A 1 110 ? 5.037 1.774 19.961 1.00 41.53 110 LEU A N 1
ATOM 843 C CA . LEU A 1 110 ? 6.135 1.934 19.001 1.00 41.53 110 LEU A CA 1
ATOM 844 C C . LEU A 1 110 ? 5.698 1.774 17.533 1.00 41.53 110 LEU A C 1
ATOM 846 O O . LEU A 1 110 ? 6.326 2.319 16.631 1.00 41.53 110 LEU A O 1
ATOM 850 N N . THR A 1 111 ? 4.613 1.042 17.268 1.00 49.94 111 THR A N 1
ATOM 851 C CA . THR A 1 111 ? 4.190 0.676 15.906 1.00 49.94 111 THR A CA 1
ATOM 852 C C . THR A 1 111 ? 3.275 1.717 15.261 1.00 49.94 111 THR A C 1
ATOM 854 O O . THR A 1 111 ? 3.257 1.829 14.038 1.00 49.94 111 THR A O 1
ATOM 857 N N . ALA A 1 112 ? 2.520 2.482 16.059 1.00 43.03 112 ALA A N 1
ATOM 858 C CA . ALA A 1 112 ? 1.624 3.523 15.548 1.00 43.03 112 ALA A CA 1
ATOM 859 C C . ALA A 1 112 ? 2.391 4.679 14.878 1.00 43.03 112 ALA A C 1
ATOM 861 O O . ALA A 1 112 ? 1.916 5.245 13.898 1.00 43.03 112 ALA A O 1
ATOM 862 N N . VAL A 1 113 ? 3.595 4.982 15.377 1.00 43.88 113 VAL A N 1
ATOM 863 C CA . VAL A 1 113 ? 4.446 6.066 14.868 1.00 43.88 113 VAL A CA 1
ATOM 864 C C . VAL A 1 113 ? 5.353 5.576 13.729 1.00 43.88 113 VAL A C 1
ATOM 866 O O . VAL A 1 113 ? 5.413 6.223 12.690 1.00 43.88 113 VAL A O 1
ATOM 869 N N . SER A 1 114 ? 5.982 4.396 13.850 1.00 41.03 114 SER A N 1
ATOM 870 C CA . SER A 1 114 ? 6.984 3.920 12.869 1.00 41.03 114 SER A CA 1
ATOM 871 C C . SER A 1 114 ? 6.418 3.345 11.558 1.00 41.03 114 SER A C 1
ATOM 873 O O . SER A 1 114 ? 7.185 2.959 10.678 1.00 41.03 114 SER A O 1
ATOM 875 N N . LYS A 1 115 ? 5.095 3.160 11.447 1.00 41.38 115 LYS A N 1
ATOM 876 C CA . LYS A 1 115 ? 4.440 2.695 10.205 1.00 41.38 115 LYS A CA 1
ATOM 877 C C . LYS A 1 115 ? 3.789 3.832 9.409 1.00 41.38 115 LYS A C 1
ATOM 879 O O . LYS A 1 115 ? 3.223 3.564 8.346 1.00 41.38 115 LYS A O 1
ATOM 884 N N . VAL A 1 116 ? 3.826 5.057 9.937 1.00 43.41 116 VAL A N 1
ATOM 885 C CA . VAL A 1 116 ? 3.228 6.259 9.331 1.00 43.41 116 VAL A CA 1
ATOM 886 C C . VAL A 1 116 ? 4.277 7.353 9.094 1.00 43.41 116 VAL A C 1
ATOM 888 O O . VAL A 1 116 ? 4.125 8.104 8.133 1.00 43.41 116 VAL A O 1
ATOM 891 N N . LEU A 1 117 ? 5.332 7.418 9.915 1.00 39.22 117 LEU A N 1
ATOM 892 C CA . LEU A 1 117 ? 6.554 8.201 9.682 1.00 39.22 117 LEU A CA 1
ATOM 893 C C . LEU A 1 117 ? 7.660 7.305 9.119 1.00 39.22 117 LEU A C 1
ATOM 895 O O . LEU A 1 117 ? 8.408 7.795 8.247 1.00 39.22 117 LEU A O 1
#

Solvent-accessible surface area (backbone atoms only — not comparable to full-atom values): 6694 Å² total; per-residue (Å²): 135,56,71,59,29,56,52,50,44,56,58,52,56,72,41,43,72,93,58,69,71,46,72,62,88,92,45,56,31,42,59,77,49,71,45,77,47,66,35,39,46,78,68,37,75,31,81,44,76,38,49,36,23,36,37,89,87,53,94,56,74,48,42,57,32,48,60,73,58,51,41,38,87,43,20,33,53,70,33,38,52,52,50,52,55,44,55,75,74,40,57,66,69,59,45,34,51,49,36,28,71,78,62,70,38,84,61,54,85,72,52,66,51,69,42,62,108

Mean predicted aligned error: 6.49 Å

Radius of gyration: 16.27 Å; Cα contacts (8 Å, |Δi|>4): 182; chains: 1; bounding box: 40×28×42 Å

Sequence (117 aa):
MSAGVTLSQEALKRFDTDGAPIRTGAIKWSTKGQVEKVYQTPYGEVHLLRHVYQASGGGKMYCPLDMDARIVASTTPLFAKMISHKVANNATTVVQEDLAQNHGRRYCQLTAVSKVL

Organism: NCBI:txid1603353

Secondary structure (DSSP, 8-state):
--HHHHHHHHHHHTTS--S--EEETTEEEEEEEEEEEEEE-SS-EEEEEEEEEEETTSS-EE-HHHHHTT-BTTB-HHHHHHHHHHHHHS-HHHHHHHHHHHH-----HHHHHHTT-

pLDDT: mean 84.43, std 14.16, range [39.22, 94.69]

Nearest PDB structures (foldseek):
  7b06-assembly1_A  TM=4.233E-01  e=4.640E+00  Thermococcus gorgonarius
  7b08-assembly1_A  TM=4.206E-01  e=3.628E+00  Thermococcus gorgonarius
  7b07-assembly1_A  TM=4.484E-01  e=6.710E+00  Thermococcus gorgonarius
  7b0g-assembly1_A  TM=4.416E-01  e=6.310E+00  Thermococcus gorgonarius